Protein AF-A0A1V5B0N3-F1 (afdb_monomer_lite)

Radius of gyration: 12.24 Å; chains: 1; bounding box: 25×26×23 Å

Sequence (63 aa):
MTHRELVSLSMETTLSAGSRSPVDPLAAKILERSRIPAAVVYGGEVENLKRGAEGGHSGTEIS

Structure (mmCIF, N/CA/C/O backbone):
data_AF-A0A1V5B0N3-F1
#
_entry.id   AF-A0A1V5B0N3-F1
#
loop_
_atom_site.group_PDB
_atom_site.id
_atom_site.type_symbol
_atom_site.label_atom_id
_atom_site.label_alt_id
_atom_site.label_comp_id
_atom_site.label_asym_id
_atom_site.label_entity_id
_atom_site.label_seq_id
_atom_site.pdbx_PDB_ins_code
_atom_site.Cartn_x
_atom_site.Cartn_y
_atom_site.Cartn_z
_atom_site.occupancy
_atom_site.B_iso_or_equiv
_atom_site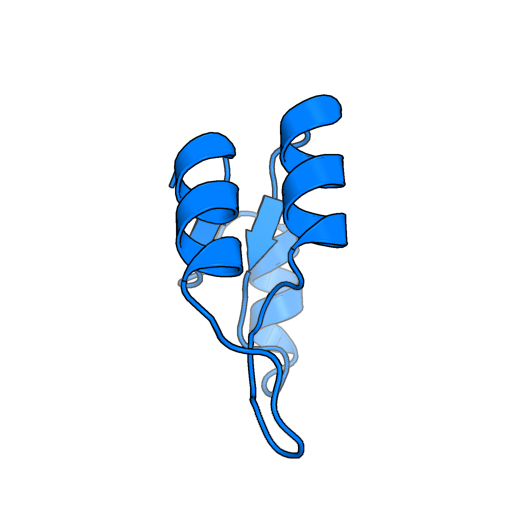.auth_seq_id
_atom_site.auth_comp_id
_atom_site.auth_asym_id
_atom_site.auth_atom_id
_atom_site.pdbx_PDB_model_num
ATOM 1 N N . MET A 1 1 ? -0.809 -2.208 8.578 1.00 94.12 1 MET A N 1
ATOM 2 C CA . MET A 1 1 ? -0.263 -0.853 8.823 1.00 94.12 1 MET A CA 1
ATOM 3 C C . MET A 1 1 ? -1.441 0.089 8.978 1.00 94.12 1 MET A C 1
ATOM 5 O O . MET A 1 1 ? -2.430 -0.094 8.287 1.00 94.12 1 MET A O 1
ATOM 9 N N . THR A 1 2 ? -1.372 1.070 9.867 1.00 97.44 2 THR A N 1
ATOM 10 C CA . THR A 1 2 ? -2.435 2.073 10.018 1.00 97.44 2 THR A CA 1
ATOM 11 C C . THR A 1 2 ? -2.332 3.165 8.956 1.00 97.44 2 THR A C 1
ATOM 13 O O . THR A 1 2 ? -1.242 3.454 8.453 1.00 97.44 2 THR A O 1
ATOM 16 N N . HIS A 1 3 ? -3.435 3.853 8.642 1.00 97.38 3 HIS A N 1
ATOM 17 C CA . HIS A 1 3 ? -3.380 4.993 7.712 1.00 97.38 3 HIS A CA 1
ATOM 18 C C . HIS A 1 3 ? -2.411 6.088 8.175 1.00 97.38 3 HIS A C 1
ATOM 20 O O . HIS A 1 3 ? -1.752 6.725 7.356 1.00 97.38 3 HIS A O 1
ATOM 26 N N . ARG A 1 4 ? -2.295 6.296 9.492 1.00 96.69 4 ARG A N 1
ATOM 27 C CA . ARG A 1 4 ? -1.390 7.295 10.070 1.00 96.69 4 ARG A CA 1
ATOM 28 C C . ARG A 1 4 ? 0.077 6.899 9.908 1.00 96.69 4 ARG A C 1
ATOM 30 O O . ARG A 1 4 ? 0.897 7.758 9.604 1.00 96.69 4 ARG A O 1
ATOM 37 N N . GLU A 1 5 ? 0.400 5.618 10.077 1.00 96.62 5 GLU A N 1
ATOM 38 C CA . GLU A 1 5 ? 1.746 5.091 9.814 1.00 96.62 5 GLU A CA 1
ATOM 39 C C . GLU A 1 5 ? 2.132 5.254 8.340 1.00 96.62 5 GLU A C 1
ATOM 41 O O . GLU A 1 5 ? 3.242 5.698 8.056 1.00 96.62 5 GLU A O 1
ATOM 46 N N . LEU A 1 6 ? 1.206 4.987 7.408 1.00 95.94 6 LEU A N 1
ATOM 47 C CA . LEU A 1 6 ? 1.439 5.207 5.977 1.00 95.94 6 LEU A CA 1
ATOM 48 C C . LEU A 1 6 ? 1.737 6.680 5.667 1.00 95.94 6 LEU A C 1
ATOM 50 O O . LEU A 1 6 ? 2.649 6.978 4.898 1.00 95.94 6 LEU A O 1
ATOM 54 N N . VAL A 1 7 ? 0.989 7.607 6.271 1.00 95.38 7 VAL A N 1
ATOM 55 C CA . VAL A 1 7 ? 1.244 9.045 6.121 1.00 95.38 7 VAL A CA 1
ATOM 56 C C . VAL A 1 7 ? 2.640 9.399 6.620 1.00 95.38 7 VAL A C 1
ATOM 58 O O . VAL A 1 7 ? 3.383 10.042 5.881 1.00 95.38 7 VAL A O 1
ATOM 61 N N . SER A 1 8 ? 3.008 8.975 7.832 1.00 94.81 8 SER A N 1
ATOM 62 C CA . SER A 1 8 ? 4.340 9.239 8.384 1.00 94.81 8 SER A CA 1
ATOM 63 C C . SER A 1 8 ? 5.442 8.712 7.459 1.00 94.81 8 SER A C 1
ATOM 65 O O . SER A 1 8 ? 6.327 9.473 7.079 1.00 94.81 8 SER A O 1
ATOM 67 N N . LEU A 1 9 ? 5.324 7.464 6.992 1.00 93.12 9 LEU A N 1
ATOM 68 C CA . LEU A 1 9 ? 6.288 6.843 6.079 1.00 93.12 9 LEU A CA 1
ATOM 69 C C . LEU A 1 9 ? 6.386 7.583 4.733 1.00 93.12 9 LEU A C 1
ATOM 71 O O . LEU A 1 9 ? 7.476 7.793 4.200 1.00 93.12 9 LEU A O 1
ATOM 75 N N . SER A 1 10 ? 5.249 8.018 4.181 1.00 90.62 10 SER A N 1
ATOM 76 C CA . SER A 1 10 ? 5.227 8.771 2.921 1.00 90.62 10 SER A CA 1
ATOM 77 C C . SER A 1 10 ? 5.931 10.129 3.041 1.00 90.62 10 SER A C 1
ATOM 79 O O . SER A 1 10 ? 6.542 10.587 2.080 1.00 90.62 10 SER A O 1
ATOM 81 N N . MET A 1 11 ? 5.892 10.755 4.224 1.00 88.44 11 MET A N 1
ATOM 82 C CA . MET A 1 11 ? 6.530 12.048 4.495 1.00 88.44 11 MET A CA 1
ATOM 83 C C . MET A 1 11 ? 8.039 11.937 4.740 1.00 88.44 11 MET A C 1
ATOM 85 O O . MET A 1 11 ? 8.757 12.905 4.503 1.00 88.44 11 MET A O 1
ATOM 89 N N . GLU A 1 12 ? 8.530 10.774 5.176 1.00 85.75 12 GLU A N 1
ATOM 90 C CA . GLU A 1 12 ? 9.970 10.493 5.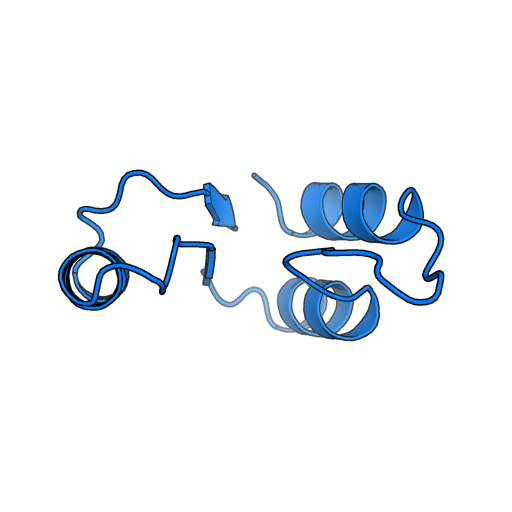301 1.00 85.75 12 GLU A CA 1
ATOM 91 C C . GLU A 1 12 ? 10.658 10.340 3.936 1.00 85.75 12 GLU A C 1
ATOM 93 O O . GLU A 1 12 ? 11.878 10.465 3.820 1.00 85.75 12 GLU A O 1
ATOM 98 N N . THR A 1 13 ? 9.880 10.091 2.880 1.00 74.44 13 THR A N 1
ATOM 99 C CA . THR A 1 13 ? 10.416 9.884 1.539 1.00 74.44 13 THR A CA 1
ATOM 100 C C . THR A 1 13 ? 10.579 11.217 0.812 1.00 74.44 13 THR A C 1
ATOM 102 O O . THR A 1 13 ? 9.609 11.828 0.363 1.00 74.44 13 THR A O 1
ATOM 105 N N . THR A 1 14 ? 11.823 11.658 0.617 1.00 71.88 14 THR A N 1
ATOM 106 C CA . THR A 1 14 ? 12.117 12.799 -0.260 1.00 71.88 14 THR A CA 1
ATOM 107 C C . THR A 1 14 ? 11.786 12.435 -1.710 1.00 71.88 14 THR A C 1
ATOM 109 O O . THR A 1 14 ? 12.418 11.561 -2.309 1.00 71.88 14 THR A O 1
ATOM 112 N N . LEU A 1 15 ? 10.798 13.116 -2.295 1.00 69.62 15 LEU A N 1
ATOM 113 C CA . LEU A 1 15 ? 10.456 13.004 -3.714 1.00 69.62 15 LEU A CA 1
ATOM 114 C C . LEU A 1 15 ? 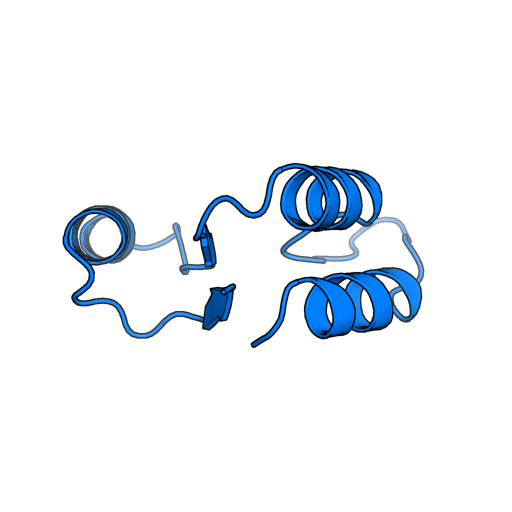11.587 13.594 -4.568 1.00 69.62 15 LEU A C 1
ATOM 116 O O . LEU A 1 15 ? 11.673 14.801 -4.776 1.00 69.62 15 LEU A O 1
ATOM 120 N N . SER A 1 16 ? 12.468 12.722 -5.050 1.00 77.62 16 SER A N 1
ATOM 121 C CA . SER A 1 16 ? 13.510 13.028 -6.029 1.00 77.62 16 SER A CA 1
ATOM 122 C C . SER A 1 16 ? 13.215 12.344 -7.366 1.00 77.62 16 SER A C 1
ATOM 124 O O . SER A 1 16 ? 12.468 11.363 -7.438 1.00 77.62 16 SER A O 1
ATOM 126 N N . ALA A 1 17 ? 13.800 12.855 -8.452 1.00 74.69 17 ALA A N 1
ATOM 127 C CA . ALA A 1 17 ? 13.696 12.210 -9.756 1.00 74.69 17 ALA A CA 1
ATOM 128 C C . ALA A 1 17 ? 14.251 10.774 -9.684 1.00 74.69 17 ALA A C 1
ATOM 130 O O . ALA A 1 17 ? 15.379 10.561 -9.247 1.00 74.69 17 ALA A O 1
ATOM 131 N N . GLY A 1 18 ? 13.443 9.792 -10.095 1.00 73.81 18 GLY A N 1
ATOM 132 C CA . GLY A 1 18 ? 13.785 8.368 -10.002 1.00 73.81 18 GLY A CA 1
ATOM 133 C C . GLY A 1 18 ? 13.427 7.693 -8.671 1.00 73.81 18 GLY A C 1
ATOM 134 O O . GLY A 1 18 ? 13.621 6.484 -8.550 1.00 73.81 18 GLY A O 1
ATOM 135 N N . SER A 1 19 ? 12.873 8.424 -7.696 1.00 74.69 19 SER A N 1
ATOM 136 C CA . SER A 1 19 ? 12.321 7.830 -6.474 1.00 74.69 19 SER A CA 1
ATOM 137 C C . SER A 1 19 ? 11.142 6.906 -6.799 1.00 74.69 19 SER A C 1
ATOM 139 O O . SER A 1 19 ? 10.271 7.244 -7.601 1.00 74.69 19 SER A O 1
ATOM 141 N N . ARG A 1 20 ? 11.117 5.725 -6.175 1.00 77.56 20 ARG A N 1
ATOM 142 C CA . ARG A 1 20 ? 10.075 4.699 -6.347 1.00 77.56 20 ARG A CA 1
ATOM 143 C C . ARG A 1 20 ? 9.209 4.572 -5.094 1.00 77.56 20 ARG A C 1
ATOM 145 O O . ARG A 1 20 ? 9.019 3.465 -4.594 1.00 77.56 20 ARG A O 1
ATOM 152 N N . SER A 1 21 ? 8.705 5.693 -4.569 1.00 84.62 21 SER A N 1
ATOM 153 C CA . SER A 1 21 ? 7.713 5.623 -3.491 1.00 84.62 21 SER A CA 1
ATOM 154 C C . SER A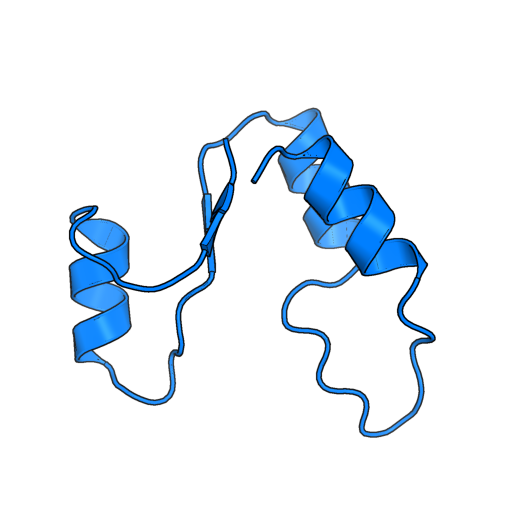 1 21 ? 6.455 4.914 -4.008 1.00 84.62 21 SER A C 1
ATOM 156 O O . SER A 1 21 ? 5.895 5.362 -5.011 1.00 84.62 21 SER A O 1
ATOM 158 N N . PRO A 1 22 ? 5.997 3.824 -3.368 1.00 88.75 22 PRO A N 1
ATOM 159 C CA . PRO A 1 22 ? 4.821 3.087 -3.825 1.00 88.75 22 PRO A CA 1
ATOM 160 C C . PRO A 1 22 ? 3.514 3.855 -3.589 1.00 88.75 22 PRO A C 1
ATOM 162 O O . PRO A 1 22 ? 2.524 3.590 -4.265 1.00 88.75 22 PRO A O 1
ATOM 165 N N . VAL A 1 23 ? 3.507 4.799 -2.641 1.00 92.38 23 VAL A N 1
ATOM 166 C CA . VAL A 1 23 ? 2.372 5.680 -2.343 1.00 92.38 23 VAL A CA 1
ATOM 167 C C . VAL A 1 23 ? 2.904 7.095 -2.142 1.00 92.38 23 VAL A C 1
ATOM 169 O O . VAL A 1 23 ? 3.865 7.304 -1.399 1.00 92.38 23 VAL A O 1
ATOM 172 N N . ASP A 1 24 ? 2.312 8.075 -2.817 1.00 90.50 24 ASP A N 1
ATOM 173 C CA . ASP A 1 24 ? 2.672 9.477 -2.627 1.00 90.50 24 ASP A CA 1
ATOM 174 C C . ASP A 1 24 ? 2.001 10.070 -1.365 1.00 90.50 24 ASP A C 1
ATOM 176 O O . ASP A 1 24 ? 0.966 9.568 -0.907 1.00 90.50 24 ASP A O 1
ATOM 180 N N . PRO A 1 25 ? 2.548 11.158 -0.790 1.00 92.31 25 PRO A N 1
ATOM 181 C CA . PRO A 1 25 ? 1.997 11.753 0.429 1.00 92.31 25 PRO A CA 1
ATOM 182 C C . PRO A 1 25 ? 0.542 12.229 0.318 1.00 92.31 25 PRO A C 1
ATOM 184 O O . PRO A 1 25 ? -0.187 12.226 1.314 1.00 92.31 25 PRO A O 1
ATOM 187 N N . LEU A 1 26 ? 0.092 12.638 -0.874 1.00 93.62 26 LEU A N 1
ATOM 188 C CA . LEU A 1 26 ? -1.284 13.084 -1.076 1.00 93.62 26 LEU A CA 1
ATOM 189 C C . LEU A 1 26 ? -2.242 11.886 -1.071 1.00 93.62 26 LEU A C 1
ATOM 191 O O . LEU A 1 26 ? -3.253 11.934 -0.368 1.00 93.62 26 LEU A O 1
ATOM 195 N N . ALA A 1 27 ? -1.910 10.800 -1.774 1.00 94.69 27 ALA A N 1
ATOM 196 C CA . ALA A 1 27 ? -2.677 9.556 -1.742 1.00 94.69 27 ALA A CA 1
ATOM 197 C C . ALA A 1 27 ? -2.762 8.976 -0.322 1.00 94.69 27 ALA A C 1
ATOM 199 O O . ALA A 1 27 ? -3.855 8.624 0.129 1.00 94.69 27 ALA A O 1
ATOM 200 N N . ALA A 1 28 ? -1.654 8.972 0.428 1.00 95.88 28 ALA A N 1
ATOM 201 C CA . ALA A 1 28 ? -1.647 8.555 1.831 1.00 95.88 28 ALA A CA 1
ATOM 202 C C . ALA A 1 28 ? -2.621 9.387 2.688 1.00 95.88 28 ALA A C 1
ATOM 204 O O . ALA A 1 28 ? -3.387 8.837 3.482 1.00 95.88 28 ALA A O 1
ATOM 205 N N . LYS A 1 29 ? -2.669 10.713 2.488 1.00 96.94 29 LYS A N 1
ATOM 206 C CA . LYS A 1 29 ? -3.628 11.591 3.182 1.00 96.94 29 LYS A CA 1
ATOM 207 C C . LYS A 1 29 ? -5.080 11.390 2.751 1.00 96.94 29 LYS A C 1
ATOM 209 O O . LYS A 1 29 ? -5.974 11.533 3.586 1.00 96.94 29 LYS A O 1
ATOM 214 N N . ILE A 1 30 ? -5.345 11.059 1.490 1.00 97.94 30 ILE A N 1
ATOM 215 C CA . ILE A 1 30 ? -6.699 10.715 1.024 1.00 97.94 30 ILE A CA 1
ATOM 216 C C . ILE A 1 30 ? -7.172 9.411 1.683 1.00 97.94 30 ILE A C 1
ATOM 218 O O . ILE A 1 30 ? -8.307 9.345 2.167 1.00 97.94 30 ILE A O 1
ATOM 222 N N . LEU A 1 31 ? -6.299 8.403 1.774 1.00 97.31 31 LEU A N 1
ATOM 223 C CA . LEU A 1 31 ? -6.595 7.146 2.464 1.00 97.31 31 LEU A CA 1
ATOM 224 C C . LEU A 1 31 ? -6.867 7.377 3.960 1.00 97.31 31 LEU A C 1
ATOM 226 O O . LEU A 1 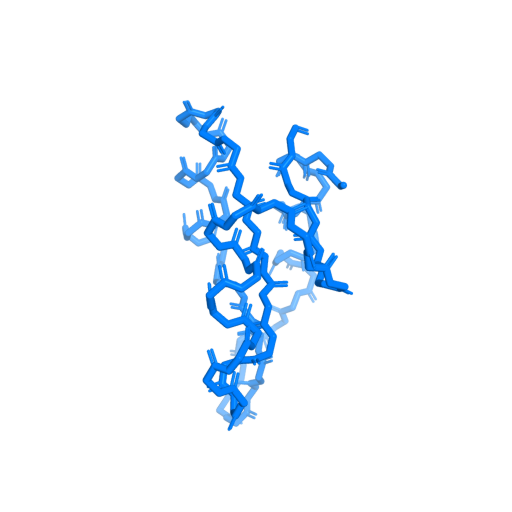31 ? -7.890 6.923 4.463 1.00 97.31 31 LEU A O 1
ATOM 230 N N . GLU A 1 32 ? -6.035 8.165 4.650 1.00 97.75 32 GLU A N 1
ATOM 231 C CA . GLU A 1 32 ? -6.246 8.529 6.065 1.00 97.75 32 GLU A CA 1
ATOM 232 C C . GLU A 1 32 ? -7.586 9.236 6.309 1.00 97.75 32 GLU A C 1
ATOM 234 O O . GLU A 1 32 ? -8.288 8.925 7.273 1.00 97.75 32 GLU A O 1
ATOM 239 N N . ARG A 1 33 ? -7.974 10.171 5.432 1.00 98.19 33 ARG A N 1
ATOM 240 C CA . ARG A 1 33 ? -9.238 10.916 5.566 1.00 98.19 33 ARG A CA 1
ATOM 241 C C . ARG A 1 33 ? -10.466 10.055 5.295 1.00 98.19 33 ARG A C 1
ATOM 243 O O . ARG A 1 33 ? -11.482 10.234 5.959 1.00 98.19 33 ARG A O 1
ATOM 250 N N . SER A 1 34 ? -10.384 9.166 4.310 1.00 97.94 34 SER A N 1
ATOM 251 C CA . SER A 1 34 ? -11.515 8.335 3.888 1.00 97.94 34 SER A CA 1
ATOM 252 C C . SER A 1 34 ? -11.701 7.081 4.745 1.00 97.94 34 SER A C 1
ATOM 254 O O . SER A 1 34 ? -12.809 6.553 4.789 1.00 97.94 34 SER A O 1
ATOM 256 N N . ARG A 1 35 ? -10.646 6.617 5.437 1.00 96.69 35 ARG A N 1
ATOM 257 C CA . ARG A 1 35 ? -10.610 5.354 6.202 1.00 96.69 35 ARG A CA 1
ATOM 258 C C . ARG A 1 35 ? -10.979 4.122 5.373 1.00 96.69 35 ARG A C 1
ATOM 260 O O . ARG A 1 35 ? -11.415 3.113 5.920 1.00 96.69 35 ARG A O 1
ATOM 267 N N . ILE A 1 36 ? -10.816 4.203 4.054 1.00 96.38 36 ILE A N 1
ATOM 268 C CA . ILE A 1 36 ? -11.028 3.063 3.166 1.00 96.38 36 ILE A CA 1
ATOM 269 C C . ILE A 1 36 ? -9.890 2.060 3.418 1.00 96.38 36 ILE A C 1
ATOM 271 O O . ILE A 1 36 ? -8.722 2.465 3.373 1.00 96.38 36 ILE A O 1
ATOM 275 N N . PRO A 1 37 ? -10.195 0.779 3.701 1.00 94.00 37 PRO A N 1
ATOM 276 C CA . PRO A 1 37 ? -9.186 -0.271 3.737 1.00 94.00 37 PRO A CA 1
ATOM 277 C C . PRO A 1 37 ? -8.516 -0.400 2.371 1.00 94.00 37 PRO A C 1
ATOM 279 O O . PRO A 1 37 ? -9.195 -0.416 1.342 1.00 94.00 37 PRO A O 1
ATOM 282 N N . ALA A 1 38 ? -7.191 -0.478 2.351 1.00 95.44 38 ALA A N 1
ATOM 283 C CA . ALA A 1 38 ? -6.426 -0.535 1.113 1.00 95.44 38 ALA A CA 1
ATOM 284 C C . ALA A 1 38 ? -5.297 -1.563 1.196 1.00 95.44 38 ALA A C 1
ATOM 286 O O . ALA A 1 38 ? -4.812 -1.891 2.275 1.00 95.44 38 ALA A O 1
ATOM 287 N N . ALA A 1 39 ? -4.854 -2.031 0.033 1.00 95.69 39 ALA A N 1
ATOM 288 C CA . ALA A 1 39 ? -3.743 -2.957 -0.106 1.00 95.69 39 ALA A CA 1
ATOM 289 C C . ALA A 1 39 ? -2.728 -2.412 -1.113 1.00 95.69 39 ALA A C 1
ATOM 291 O O . ALA A 1 39 ? -3.092 -2.044 -2.231 1.00 95.69 39 ALA A O 1
ATOM 292 N N . VAL A 1 40 ? -1.450 -2.388 -0.737 1.00 95.25 40 VAL A N 1
ATOM 293 C CA . VAL A 1 40 ? -0.344 -2.097 -1.661 1.00 95.25 40 VAL A CA 1
ATOM 294 C C . VAL A 1 40 ? 0.298 -3.418 -2.059 1.00 95.25 40 VAL A C 1
ATOM 296 O O . VAL A 1 40 ? 0.904 -4.094 -1.228 1.00 95.25 40 VAL A O 1
ATOM 299 N N . VAL A 1 41 ? 0.170 -3.786 -3.333 1.00 96.12 41 VAL A N 1
ATOM 300 C CA . VAL A 1 41 ? 0.679 -5.048 -3.890 1.00 96.12 41 VAL A CA 1
ATOM 301 C C . VAL A 1 41 ? 1.636 -4.794 -5.055 1.00 96.12 41 VAL A C 1
ATOM 303 O O . VAL A 1 41 ? 1.571 -3.761 -5.720 1.00 96.12 41 VAL A O 1
ATOM 306 N N . TYR A 1 42 ? 2.527 -5.748 -5.333 1.00 95.00 42 TYR A N 1
ATOM 307 C CA . TYR A 1 42 ? 3.417 -5.666 -6.490 1.00 95.00 42 TYR A CA 1
ATOM 308 C C . TYR A 1 42 ? 2.659 -5.976 -7.786 1.00 95.00 42 TYR A C 1
ATOM 310 O O . TYR A 1 42 ? 2.413 -7.139 -8.105 1.00 95.00 42 TYR A O 1
ATOM 318 N N . GLY A 1 43 ? 2.314 -4.930 -8.538 1.00 93.00 43 GLY A N 1
ATOM 319 C CA . GLY A 1 43 ? 1.549 -5.027 -9.786 1.00 93.00 43 GLY A CA 1
ATOM 320 C C . GLY A 1 43 ? 2.332 -5.497 -11.018 1.00 93.00 43 GLY A C 1
ATOM 321 O O . GLY A 1 43 ? 1.753 -5.546 -12.097 1.00 93.00 43 GLY A O 1
ATOM 322 N N . GLY A 1 44 ? 3.622 -5.835 -10.890 1.00 93.81 44 GLY A N 1
ATOM 323 C CA . GLY A 1 44 ? 4.376 -6.474 -11.980 1.00 93.81 44 GLY A CA 1
ATOM 324 C C . GLY A 1 44 ? 3.884 -7.894 -12.291 1.00 93.81 44 GLY A C 1
ATOM 325 O O . GLY A 1 44 ? 4.061 -8.369 -13.405 1.00 93.81 44 GLY A O 1
ATOM 326 N N . GLU A 1 45 ? 3.199 -8.522 -11.330 1.00 94.88 45 GLU A N 1
ATOM 327 C CA . GLU A 1 45 ? 2.554 -9.827 -11.467 1.00 94.88 45 GLU A CA 1
ATOM 328 C C . GLU A 1 45 ? 1.032 -9.657 -11.359 1.00 94.88 45 GLU A C 1
ATOM 330 O O . GLU A 1 45 ? 0.512 -9.290 -10.303 1.00 94.88 45 GLU A O 1
ATOM 335 N N . VAL A 1 46 ? 0.293 -9.944 -12.435 1.00 94.69 46 VAL A N 1
ATOM 336 C CA . VAL A 1 46 ? -1.174 -9.746 -12.495 1.00 94.69 46 VAL A CA 1
ATOM 337 C C . VAL A 1 46 ? -1.913 -10.533 -11.409 1.00 94.69 46 VAL A C 1
ATOM 339 O O . VAL A 1 46 ? -2.896 -10.051 -10.846 1.00 94.69 46 VAL A O 1
ATOM 342 N N . GLU A 1 47 ? -1.416 -11.720 -11.065 1.00 95.12 47 GLU A N 1
ATOM 343 C CA . GLU A 1 47 ? -1.997 -12.572 -10.025 1.00 95.12 47 GLU A CA 1
ATOM 344 C C . GLU A 1 47 ? -2.043 -11.872 -8.653 1.00 95.12 47 GLU A C 1
ATOM 346 O O . GLU A 1 47 ? -2.989 -12.063 -7.887 1.00 95.12 47 GLU A O 1
ATOM 351 N N . ASN A 1 48 ? -1.085 -10.985 -8.359 1.00 95.44 48 ASN A N 1
ATOM 352 C CA . ASN A 1 48 ? -1.088 -10.213 -7.116 1.00 95.44 48 ASN A CA 1
ATOM 353 C C . ASN A 1 48 ? -2.235 -9.198 -7.058 1.00 95.44 48 ASN A C 1
ATOM 355 O O . ASN A 1 48 ? -2.726 -8.915 -5.968 1.00 95.44 48 ASN A O 1
ATOM 359 N N . LEU A 1 49 ? -2.680 -8.661 -8.201 1.00 93.81 49 LEU A N 1
ATOM 360 C CA . LEU A 1 49 ? -3.829 -7.750 -8.252 1.00 93.81 49 LEU A CA 1
ATOM 361 C C . LEU A 1 49 ? -5.123 -8.495 -7.923 1.00 93.81 49 LEU A C 1
ATOM 363 O O . LEU A 1 49 ? -5.923 -8.010 -7.124 1.00 93.81 49 LEU A O 1
ATOM 367 N N . LYS A 1 50 ? -5.298 -9.696 -8.491 1.00 94.69 50 LYS A N 1
ATOM 368 C CA . LYS A 1 50 ? -6.451 -10.558 -8.206 1.00 94.69 50 LYS A CA 1
ATOM 369 C C . LYS A 1 50 ? -6.506 -10.923 -6.722 1.00 94.69 50 LYS A C 1
ATOM 371 O O . LYS A 1 50 ? -7.508 -10.668 -6.062 1.00 94.69 50 LYS A O 1
ATOM 376 N N . ARG A 1 51 ? -5.396 -11.429 -6.179 1.00 95.00 51 ARG A N 1
ATOM 377 C CA . ARG A 1 51 ? -5.270 -11.741 -4.748 1.00 95.00 51 ARG A CA 1
ATOM 378 C C . ARG A 1 51 ? -5.464 -10.514 -3.861 1.00 95.00 51 ARG A C 1
ATOM 380 O O . ARG A 1 51 ? -6.046 -10.631 -2.789 1.00 95.00 51 ARG A O 1
ATOM 387 N N . GLY A 1 52 ? -5.005 -9.348 -4.320 1.00 93.81 52 GLY A N 1
ATOM 388 C CA . GLY A 1 52 ? -5.228 -8.049 -3.687 1.00 93.81 52 GLY A CA 1
ATOM 389 C C . GLY A 1 52 ? -6.711 -7.729 -3.516 1.00 93.81 52 GLY A C 1
ATOM 390 O O . GLY A 1 52 ? -7.137 -7.371 -2.424 1.00 93.81 52 GLY A O 1
ATOM 391 N N . ALA A 1 53 ? -7.500 -7.917 -4.574 1.00 90.94 53 ALA A N 1
ATOM 392 C CA . ALA A 1 53 ? -8.943 -7.686 -4.555 1.00 90.94 53 ALA A CA 1
ATOM 393 C C . ALA A 1 53 ? -9.718 -8.724 -3.721 1.00 90.94 53 ALA A C 1
ATOM 395 O O . ALA A 1 53 ? -10.740 -8.394 -3.128 1.00 90.94 53 ALA A O 1
ATOM 396 N N . GLU A 1 54 ? -9.235 -9.967 -3.667 1.00 93.12 54 GLU A N 1
ATOM 397 C CA . GLU A 1 54 ? -9.853 -11.069 -2.914 1.00 93.12 54 GLU A CA 1
ATOM 398 C C . GLU A 1 54 ? -9.435 -11.105 -1.426 1.00 93.12 54 GLU A C 1
ATOM 400 O O . GLU A 1 54 ? -9.986 -11.890 -0.657 1.00 93.12 54 GLU A O 1
ATOM 405 N N . GLY A 1 55 ? -8.469 -10.275 -1.005 1.00 88.00 55 GLY A N 1
ATOM 406 C CA . GLY A 1 55 ? -7.928 -10.244 0.365 1.00 88.00 55 GLY A CA 1
ATOM 407 C C . GLY A 1 55 ? -6.892 -11.337 0.679 1.00 88.00 55 GLY A C 1
ATOM 408 O O . GLY A 1 55 ? -6.471 -11.485 1.819 1.0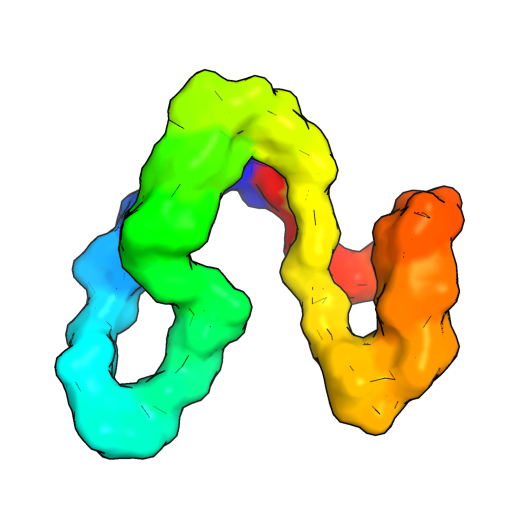0 88.00 55 GLY A O 1
ATOM 409 N N . GLY A 1 56 ? -6.457 -12.111 -0.320 1.00 90.38 56 GLY A N 1
ATOM 410 C CA . GLY A 1 56 ? -5.477 -13.200 -0.194 1.00 90.38 56 GLY A CA 1
ATOM 411 C C . GLY A 1 56 ? -4.061 -12.815 -0.632 1.00 90.38 56 GLY A C 1
ATOM 412 O O . GLY A 1 56 ? -3.379 -13.618 -1.275 1.00 90.38 56 GLY A O 1
ATOM 413 N N . HIS A 1 57 ? -3.630 -11.576 -0.382 1.00 92.50 57 HIS A N 1
ATOM 414 C CA . HIS A 1 57 ? -2.358 -11.042 -0.877 1.00 92.50 57 HIS A CA 1
ATOM 415 C C . HIS A 1 57 ? -1.229 -11.075 0.159 1.00 92.50 57 HIS A C 1
ATOM 417 O O . HIS A 1 57 ? -1.450 -11.078 1.362 1.00 92.50 57 HIS A O 1
ATOM 423 N N . SER A 1 58 ? 0.012 -11.004 -0.322 1.00 89.25 58 SER A N 1
ATOM 424 C CA . SER A 1 58 ? 1.233 -10.880 0.493 1.00 89.25 58 SER A CA 1
ATOM 425 C C . SER A 1 58 ? 1.803 -9.452 0.536 1.00 89.25 58 SER A C 1
ATOM 427 O O . SER A 1 58 ? 2.914 -9.240 1.014 1.00 89.25 58 SER A O 1
ATOM 429 N N . GLY A 1 59 ? 1.058 -8.472 0.010 1.00 93.62 59 GLY A N 1
ATOM 430 C CA . GLY A 1 59 ? 1.384 -7.046 0.104 1.00 93.62 59 GLY A CA 1
ATOM 431 C C . GLY A 1 59 ? 1.086 -6.425 1.474 1.00 93.62 59 GLY A C 1
ATOM 432 O O . GLY A 1 59 ? 0.809 -7.120 2.448 1.00 93.62 59 GLY A O 1
ATOM 433 N N . THR A 1 60 ? 1.106 -5.095 1.533 1.00 95.62 60 THR A N 1
ATOM 434 C CA . THR A 1 60 ? 0.860 -4.340 2.769 1.00 95.62 60 THR A CA 1
ATOM 435 C C . THR A 1 60 ? -0.609 -3.959 2.885 1.00 95.62 60 THR A C 1
ATOM 437 O O . THR A 1 60 ? -1.110 -3.197 2.059 1.00 95.62 60 THR A O 1
ATOM 440 N N . GLU A 1 61 ? -1.277 -4.433 3.935 1.00 95.81 61 GLU A N 1
ATOM 441 C CA . GLU A 1 61 ? -2.618 -3.974 4.315 1.00 95.81 61 GLU A CA 1
ATOM 442 C C . GLU A 1 61 ? -2.563 -2.634 5.061 1.00 95.81 61 GLU A C 1
ATOM 444 O O . GLU A 1 61 ? -1.721 -2.425 5.948 1.00 95.81 61 GLU A O 1
ATOM 449 N N . ILE A 1 62 ? -3.485 -1.738 4.710 1.00 96.44 62 ILE A N 1
ATOM 450 C CA . ILE A 1 62 ? -3.677 -0.412 5.298 1.00 96.44 62 ILE A CA 1
ATOM 451 C C . ILE A 1 62 ? -5.098 -0.340 5.865 1.00 96.44 62 ILE A C 1
ATOM 453 O O . ILE A 1 62 ? -6.068 -0.387 5.103 1.00 96.44 62 ILE A O 1
ATOM 457 N N . SER A 1 63 ? -5.218 -0.218 7.187 1.00 93.75 63 SER A N 1
ATOM 458 C CA . SER A 1 63 ? -6.489 -0.296 7.927 1.00 93.75 63 SER A CA 1
ATOM 459 C C . SER A 1 63 ? -6.493 0.544 9.195 1.00 93.75 63 SER A C 1
ATOM 461 O O . SER A 1 63 ? -5.428 0.573 9.856 1.00 93.75 63 SER A O 1
#

Foldseek 3Di:
DELVVLLVVLVVDDDDVPDDDLAHNVRSVVCNVVVDKAWRFDPVDVVQVVCRVVVNHPTDIYD

pLDDT: mean 91.55, std 7.22, range [69.62, 98.19]

Secondary structure (DSSP, 8-state):
--HHHHHHHHHHS---TT---SS-HHHHHHHHHHT--EEE--TTSHHHHHHHHHT--SSEEE-